Protein AF-A0A9E5TEH7-F1 (afdb_monomer)

Sequence (81 aa):
VSVSLPTNPPHANTGKLFIDFILSREGQEIIAKLKRNPSRTDVDQPVPRAAKIKLVEIDHDVVAKNYGRYAKEFREIFGVR

Radius of gyration: 17.53 Å; Cα contacts (8 Å, |Δi|>4): 48; chains: 1; bounding box: 34×40×39 Å

Foldseek 3Di:
DDDDDDPDDPCVVVSVVVVCCCLDPNVQQVCQVVQHARPDPPHDRVDVVVVVDDDDDDPPVVCVVCVVVVVVVVCVVVVPD

Secondary structure (DSSP, 8-state):
------SS-TTHHHHHHHHHHHHSHHHHHHHHHTTPPPSSTTS--SSTTGGGS------HHHHHHHHHHHHHHHHHHHT--

Mean predicted aligned error: 4.18 Å

Structure (mmCIF, N/CA/C/O backbone):
data_AF-A0A9E5TEH7-F1
#
_entry.id   AF-A0A9E5TEH7-F1
#
loop_
_atom_site.group_PDB
_atom_site.id
_atom_site.type_symbol
_atom_site.label_atom_id
_atom_site.label_alt_id
_atom_site.label_comp_id
_atom_site.label_asym_id
_atom_site.label_entity_id
_atom_site.label_seq_id
_atom_site.pdbx_PDB_ins_code
_atom_site.Cartn_x
_atom_site.Cartn_y
_atom_site.Cartn_z
_atom_site.occupancy
_atom_site.B_iso_or_equiv
_atom_site.auth_seq_id
_atom_site.auth_comp_id
_atom_site.auth_asym_id
_atom_site.auth_atom_id
_atom_site.pdbx_PDB_model_num
ATOM 1 N N . VAL A 1 1 ? 1.225 -0.700 -0.893 1.00 82.62 1 VAL A N 1
ATOM 2 C CA . VAL A 1 1 ? 1.334 0.512 -0.040 1.00 82.62 1 VAL A CA 1
ATOM 3 C C . VAL A 1 1 ? 0.077 1.339 -0.257 1.00 82.62 1 VAL A C 1
ATOM 5 O O . VAL A 1 1 ? -0.381 1.383 -1.387 1.00 82.62 1 VAL A O 1
ATOM 8 N N . SER A 1 2 ? -0.506 1.921 0.793 1.00 88.62 2 SER A N 1
ATOM 9 C CA . SER A 1 2 ? -1.628 2.864 0.672 1.00 88.62 2 SER A CA 1
ATOM 10 C C . SER A 1 2 ? -1.167 4.242 1.134 1.00 88.62 2 SER A C 1
ATOM 12 O O . SER A 1 2 ? -0.364 4.337 2.064 1.00 88.62 2 SER A O 1
ATOM 14 N N . VAL A 1 3 ? -1.642 5.288 0.467 1.00 93.88 3 VAL A N 1
ATOM 15 C CA . VAL A 1 3 ? -1.367 6.684 0.801 1.00 93.88 3 VAL A CA 1
ATOM 16 C C . VAL A 1 3 ? -2.607 7.516 0.503 1.00 93.88 3 VAL A C 1
ATOM 18 O O . VAL A 1 3 ? -3.337 7.235 -0.444 1.00 93.88 3 VAL A O 1
ATOM 21 N N . SER A 1 4 ? -2.842 8.547 1.306 1.00 95.12 4 SER A N 1
ATOM 22 C CA . SER A 1 4 ? -3.946 9.484 1.125 1.00 95.12 4 SER A CA 1
ATOM 23 C C . SER A 1 4 ? -3.483 10.906 1.408 1.00 95.12 4 SER A C 1
ATOM 25 O O . SER A 1 4 ? -2.697 11.126 2.331 1.00 95.12 4 SER A O 1
ATOM 27 N N . LEU A 1 5 ? -4.023 11.870 0.667 1.00 97.19 5 LEU A N 1
ATOM 28 C CA . LEU A 1 5 ? -3.880 13.292 0.959 1.00 97.19 5 LEU A CA 1
ATOM 29 C C . LEU A 1 5 ? -5.161 13.788 1.651 1.00 97.19 5 LEU A C 1
ATOM 31 O O . LEU A 1 5 ? -6.247 13.506 1.141 1.00 97.19 5 LEU A O 1
ATOM 35 N N . PRO A 1 6 ? -5.076 14.520 2.778 1.00 96.81 6 PRO A N 1
ATOM 36 C CA . PRO A 1 6 ? -6.246 15.150 3.384 1.00 96.81 6 PRO A CA 1
ATOM 37 C C . PRO A 1 6 ? -6.951 16.103 2.413 1.00 96.81 6 PRO A C 1
ATOM 39 O O . PRO A 1 6 ? -6.316 16.660 1.521 1.00 96.81 6 PRO A O 1
ATOM 42 N N . THR A 1 7 ? -8.246 16.349 2.625 1.00 97.00 7 THR A N 1
ATOM 43 C CA . THR A 1 7 ? -9.055 17.227 1.760 1.00 97.00 7 THR A CA 1
ATOM 44 C C . THR A 1 7 ? -8.562 18.677 1.743 1.00 97.00 7 THR A C 1
ATOM 46 O O . THR A 1 7 ? -8.642 19.328 0.708 1.00 97.00 7 THR A O 1
ATOM 49 N N . ASN A 1 8 ? -8.027 19.178 2.863 1.00 96.88 8 ASN A N 1
ATOM 50 C CA . ASN A 1 8 ? -7.486 20.536 2.971 1.00 96.88 8 ASN A CA 1
ATOM 51 C C . ASN A 1 8 ? -6.065 20.524 3.566 1.00 96.88 8 ASN A C 1
ATOM 53 O O . ASN A 1 8 ? -5.886 20.812 4.752 1.00 96.88 8 ASN A O 1
ATOM 57 N N . PRO A 1 9 ? -5.048 20.112 2.790 1.00 96.88 9 PRO A N 1
ATOM 58 C CA . PRO A 1 9 ? -3.681 20.043 3.275 1.00 96.88 9 PRO A CA 1
ATOM 59 C C . PRO A 1 9 ? -3.038 21.442 3.247 1.00 96.88 9 PRO A C 1
ATOM 61 O O . PRO A 1 9 ? -3.217 22.172 2.270 1.00 96.88 9 PRO A O 1
ATOM 64 N N . PRO A 1 10 ? -2.204 21.805 4.238 1.00 97.38 10 PRO A N 1
ATOM 65 C CA . PRO A 1 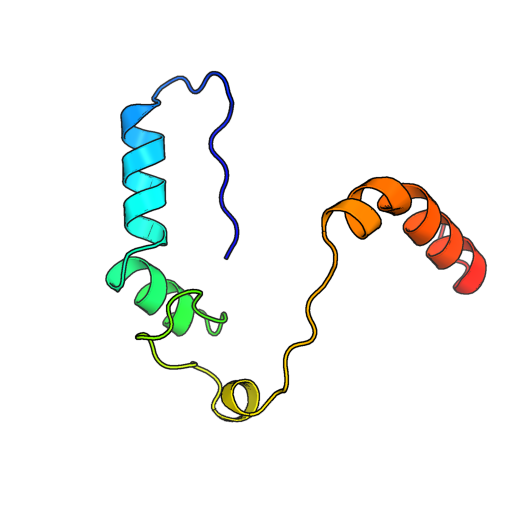10 ? -1.518 23.102 4.248 1.00 97.38 10 PRO A CA 1
ATOM 66 C C .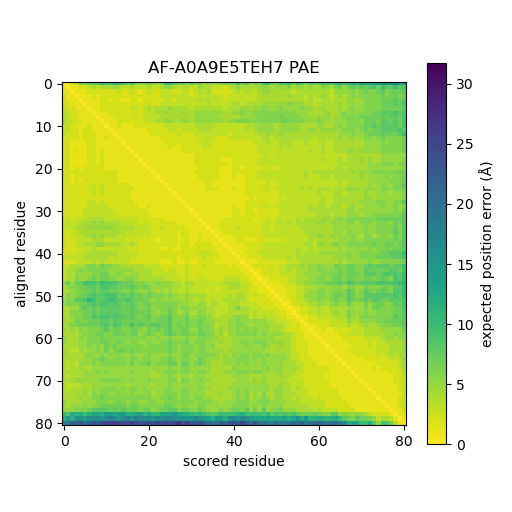 PRO A 1 10 ? -0.568 23.282 3.049 1.00 97.38 10 PRO A C 1
ATOM 68 O O . PRO A 1 10 ? -0.291 24.405 2.635 1.00 97.38 10 PRO A O 1
ATOM 71 N N . HIS A 1 11 ? -0.093 22.174 2.460 1.00 97.56 11 HIS A N 1
ATOM 72 C CA . HIS A 1 11 ? 0.825 22.154 1.318 1.00 97.56 11 HIS A CA 1
ATOM 73 C C . HIS A 1 11 ? 0.410 21.096 0.278 1.00 97.56 11 HIS A C 1
ATOM 75 O O . HIS A 1 11 ? 1.045 20.049 0.143 1.00 97.56 11 HIS A O 1
ATOM 81 N N . ALA A 1 12 ? -0.670 21.357 -0.469 1.00 97.44 12 ALA A N 1
ATOM 82 C CA . ALA A 1 12 ? -1.240 20.397 -1.424 1.00 97.44 12 ALA A CA 1
ATOM 83 C C . ALA A 1 12 ? -0.241 19.895 -2.481 1.00 97.44 12 ALA A C 1
ATOM 85 O O . ALA A 1 12 ? -0.172 18.695 -2.738 1.00 97.44 12 ALA A O 1
ATOM 86 N N . ASN A 1 13 ? 0.549 20.795 -3.074 1.00 98.06 13 ASN A N 1
ATOM 87 C CA . ASN A 1 13 ? 1.493 20.431 -4.135 1.00 98.06 13 ASN A CA 1
ATOM 88 C C . ASN A 1 13 ? 2.625 19.541 -3.607 1.00 98.06 13 ASN A C 1
ATOM 90 O O . ASN A 1 13 ? 2.923 18.517 -4.213 1.00 98.06 13 ASN A O 1
ATOM 94 N N . THR A 1 14 ? 3.195 19.864 -2.443 1.00 98.19 14 THR A N 1
ATOM 95 C CA . THR A 1 14 ? 4.229 19.035 -1.805 1.00 98.19 14 THR A CA 1
ATOM 96 C C . THR A 1 14 ? 3.691 17.657 -1.431 1.00 98.19 14 THR A C 1
ATOM 98 O O . THR A 1 14 ? 4.365 16.655 -1.651 1.00 98.19 14 THR A O 1
ATOM 101 N N . GLY A 1 15 ? 2.457 17.585 -0.921 1.00 98.12 15 GLY A N 1
ATOM 102 C CA . GLY A 1 15 ? 1.802 16.310 -0.625 1.00 98.12 15 GLY A CA 1
ATOM 103 C C . GLY A 1 15 ? 1.623 15.433 -1.868 1.00 98.12 15 GLY A C 1
ATOM 104 O O . GLY A 1 15 ? 1.905 14.239 -1.815 1.00 98.12 15 GLY A O 1
ATOM 105 N N . LYS A 1 16 ? 1.221 16.024 -3.000 1.00 98.06 16 LYS A N 1
ATOM 106 C CA . LYS A 1 16 ? 1.116 15.315 -4.287 1.00 98.06 16 LYS A CA 1
ATOM 107 C C . LYS A 1 16 ? 2.476 14.828 -4.788 1.00 98.06 16 LYS A C 1
ATOM 109 O O . LYS A 1 16 ? 2.599 13.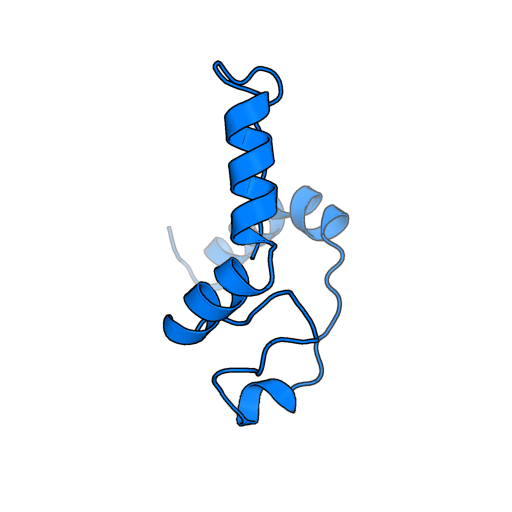655 -5.103 1.00 98.06 16 LYS A O 1
ATOM 114 N N . LEU A 1 17 ? 3.504 15.680 -4.757 1.00 98.44 17 LEU A N 1
ATOM 115 C CA . LEU A 1 17 ? 4.866 15.286 -5.139 1.00 98.44 17 LEU A CA 1
ATOM 116 C C . LEU A 1 17 ? 5.400 14.140 -4.274 1.00 98.44 17 LEU A C 1
ATOM 118 O O . LEU A 1 17 ? 6.057 13.235 -4.781 1.00 98.44 17 LEU A O 1
ATOM 122 N N . PHE A 1 18 ? 5.103 14.149 -2.974 1.00 97.75 18 PHE A N 1
ATOM 123 C CA . PHE A 1 18 ? 5.476 13.045 -2.096 1.00 97.75 18 PHE A CA 1
ATOM 124 C C . PHE A 1 18 ? 4.740 11.749 -2.462 1.00 97.75 18 PHE A C 1
ATOM 126 O O . PHE A 1 18 ? 5.362 10.690 -2.487 1.00 97.75 18 PHE A O 1
ATOM 133 N N . ILE A 1 19 ? 3.443 11.825 -2.786 1.00 97.94 19 ILE A N 1
ATOM 134 C CA . ILE A 1 19 ? 2.668 10.678 -3.284 1.00 97.94 19 ILE A CA 1
ATOM 135 C C . ILE A 1 19 ? 3.287 10.129 -4.576 1.00 97.94 19 ILE A C 1
ATOM 137 O O . ILE A 1 19 ? 3.529 8.925 -4.665 1.00 97.94 19 ILE A O 1
ATOM 141 N N . ASP A 1 20 ? 3.606 10.999 -5.533 1.00 97.88 20 ASP A N 1
ATOM 142 C CA . ASP A 1 20 ? 4.250 10.609 -6.789 1.00 97.88 20 ASP A CA 1
ATOM 143 C C . ASP A 1 20 ? 5.600 9.932 -6.527 1.00 97.88 20 ASP A C 1
ATOM 145 O O . ASP A 1 20 ? 5.885 8.875 -7.090 1.00 97.88 20 ASP A O 1
ATOM 149 N N . PHE A 1 21 ? 6.406 10.483 -5.614 1.00 97.81 21 PHE A N 1
ATOM 150 C CA . PHE A 1 21 ? 7.691 9.905 -5.234 1.00 97.81 21 PHE A CA 1
ATOM 151 C C . PHE A 1 21 ? 7.537 8.513 -4.621 1.00 97.81 21 PHE A C 1
ATOM 153 O O . PHE A 1 21 ? 8.182 7.573 -5.089 1.00 97.81 21 PHE A O 1
ATOM 160 N N . ILE A 1 22 ? 6.677 8.329 -3.614 1.00 97.00 22 ILE A N 1
ATOM 161 C CA . ILE A 1 22 ? 6.553 7.012 -2.977 1.00 97.00 22 ILE A CA 1
ATOM 162 C C . ILE A 1 22 ? 5.978 5.967 -3.937 1.00 97.00 22 ILE A C 1
ATOM 164 O O . ILE A 1 22 ? 6.304 4.792 -3.794 1.00 97.00 22 ILE A O 1
ATOM 168 N N . LEU A 1 23 ? 5.146 6.365 -4.908 1.00 96.69 23 LEU A N 1
ATOM 169 C CA . LEU A 1 23 ? 4.576 5.479 -5.931 1.00 96.69 23 LEU A CA 1
ATOM 170 C C . LEU A 1 23 ? 5.486 5.300 -7.155 1.00 96.69 23 LEU A C 1
ATOM 172 O O . LEU A 1 23 ? 5.237 4.409 -7.972 1.00 96.69 23 LEU A O 1
ATOM 176 N N . SER A 1 24 ? 6.540 6.107 -7.284 1.00 97.69 24 SER A N 1
ATOM 177 C CA . SER A 1 24 ? 7.545 5.979 -8.339 1.00 97.69 24 SER A CA 1
ATOM 178 C C . SER A 1 24 ? 8.309 4.657 -8.235 1.00 97.69 24 SER A C 1
ATOM 180 O O . SER A 1 24 ? 8.272 3.963 -7.216 1.00 97.69 24 SER A O 1
ATOM 182 N N . ARG A 1 25 ? 9.046 4.307 -9.294 1.00 97.88 25 ARG A N 1
ATOM 183 C CA . ARG A 1 25 ? 9.940 3.145 -9.267 1.00 97.88 25 ARG A CA 1
ATOM 184 C C . ARG A 1 25 ? 10.954 3.247 -8.124 1.00 97.88 25 ARG A C 1
ATOM 186 O O . ARG A 1 25 ? 11.073 2.309 -7.345 1.00 97.88 25 ARG A O 1
ATOM 193 N N . GLU A 1 26 ? 11.618 4.393 -7.993 1.00 97.81 26 GLU A N 1
ATOM 194 C CA . GLU A 1 26 ? 12.617 4.649 -6.950 1.00 97.81 26 GLU A CA 1
ATOM 195 C C . GLU A 1 26 ? 12.026 4.477 -5.542 1.00 97.81 26 GLU A C 1
ATOM 197 O O . GLU A 1 26 ? 12.561 3.734 -4.716 1.00 97.81 26 GLU A O 1
ATOM 202 N N . GLY A 1 27 ? 10.868 5.092 -5.283 1.00 97.25 27 GLY A N 1
ATOM 203 C CA . GLY A 1 27 ? 10.167 4.948 -4.007 1.00 97.25 27 GLY A CA 1
ATOM 204 C C . GLY A 1 27 ? 9.806 3.492 -3.704 1.00 97.25 27 GLY A C 1
ATOM 205 O O . GLY A 1 27 ? 9.997 3.012 -2.585 1.00 97.25 27 GLY A O 1
ATOM 206 N N . GLN A 1 28 ? 9.347 2.744 -4.708 1.00 97.56 28 GLN A N 1
ATOM 207 C CA . GLN A 1 28 ? 9.010 1.330 -4.549 1.00 97.56 28 GLN A CA 1
ATOM 208 C C . GLN 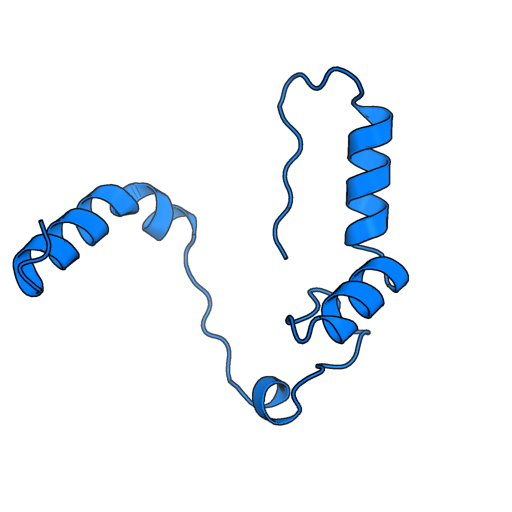A 1 28 ? 10.243 0.424 -4.370 1.00 97.56 28 GLN A C 1
ATOM 210 O O . GLN A 1 28 ? 10.156 -0.560 -3.634 1.00 97.56 28 GLN A O 1
ATOM 215 N N . GLU A 1 29 ? 11.402 0.762 -4.940 1.00 97.50 29 GLU A N 1
ATOM 216 C CA . GLU A 1 29 ? 12.673 0.074 -4.664 1.00 97.50 29 GLU A CA 1
ATOM 217 C C . GLU A 1 29 ? 13.123 0.279 -3.206 1.00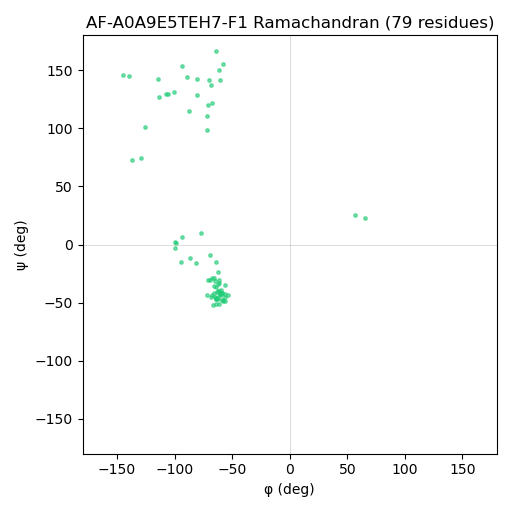 97.50 29 GLU A C 1
ATOM 219 O O . GLU A 1 29 ? 13.627 -0.654 -2.572 1.00 97.50 29 GLU A O 1
ATOM 224 N N . ILE A 1 30 ? 12.884 1.461 -2.622 1.00 96.88 30 ILE A N 1
ATOM 225 C CA . ILE A 1 30 ? 13.105 1.703 -1.185 1.00 96.88 30 ILE A CA 1
ATOM 226 C C . ILE A 1 30 ? 12.168 0.822 -0.343 1.00 96.88 30 ILE A C 1
ATOM 228 O O . ILE A 1 30 ? 12.621 0.155 0.589 1.00 96.88 30 ILE A O 1
ATOM 232 N N . ILE A 1 31 ? 10.881 0.746 -0.696 1.00 95.88 31 ILE A N 1
ATOM 233 C CA . ILE A 1 31 ? 9.909 -0.141 -0.030 1.00 95.88 31 ILE A CA 1
ATOM 234 C C . ILE A 1 31 ? 10.347 -1.615 -0.111 1.00 95.88 31 ILE A C 1
ATOM 236 O O . ILE A 1 31 ? 10.284 -2.328 0.896 1.00 95.88 31 ILE A O 1
ATOM 240 N N . ALA A 1 32 ? 10.852 -2.066 -1.264 1.00 95.12 32 ALA A N 1
ATOM 241 C CA . ALA A 1 32 ? 11.361 -3.427 -1.443 1.00 95.12 32 ALA A CA 1
ATOM 242 C C . ALA A 1 32 ? 12.540 -3.735 -0.500 1.00 95.12 32 ALA A C 1
ATOM 244 O O . ALA A 1 32 ? 12.590 -4.808 0.113 1.00 95.12 32 ALA A O 1
ATOM 245 N N . LYS A 1 33 ? 13.467 -2.780 -0.323 1.00 95.44 33 LYS A N 1
ATOM 246 C CA . LYS A 1 33 ? 14.609 -2.905 0.605 1.00 95.44 33 LYS A CA 1
ATOM 247 C C . LYS A 1 33 ? 14.160 -3.085 2.058 1.00 95.44 33 LYS A C 1
ATOM 249 O O . LYS A 1 33 ? 14.800 -3.828 2.797 1.00 95.44 33 LYS A O 1
ATOM 254 N N . LEU A 1 34 ? 13.014 -2.515 2.435 1.00 93.62 34 LEU A N 1
ATOM 255 C CA . LEU A 1 34 ? 12.372 -2.717 3.742 1.00 93.62 34 LEU A CA 1
ATOM 256 C C . LEU A 1 34 ? 11.642 -4.069 3.871 1.00 93.62 34 LEU A C 1
ATOM 258 O O . LEU A 1 34 ? 10.894 -4.275 4.827 1.00 93.62 34 LEU A O 1
ATOM 262 N N . LYS A 1 35 ? 11.818 -4.988 2.909 1.00 92.38 35 LYS A N 1
ATOM 263 C CA . LYS A 1 35 ? 11.14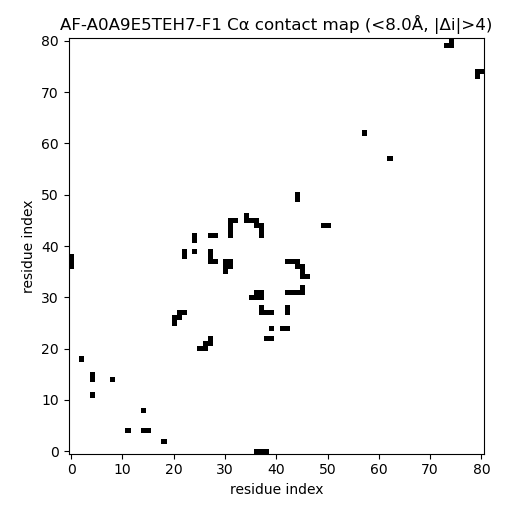3 -6.297 2.840 1.00 92.38 35 LYS A CA 1
ATOM 264 C C . LYS A 1 35 ? 9.611 -6.197 2.837 1.00 92.38 35 LYS A C 1
ATOM 266 O O . LYS A 1 35 ? 8.920 -7.139 3.220 1.00 92.38 35 LYS A O 1
ATOM 271 N N . ARG A 1 36 ? 9.073 -5.061 2.383 1.00 92.50 36 ARG A N 1
ATOM 272 C CA . ARG A 1 36 ? 7.644 -4.856 2.121 1.00 92.50 36 ARG A CA 1
ATOM 273 C C . ARG A 1 36 ? 7.341 -5.150 0.656 1.00 92.50 36 ARG A C 1
ATOM 275 O O . ARG A 1 36 ? 8.208 -4.984 -0.192 1.00 92.50 36 ARG A O 1
ATOM 282 N N . ASN A 1 37 ? 6.101 -5.538 0.366 1.00 92.31 37 ASN A N 1
ATOM 283 C CA . ASN A 1 37 ? 5.656 -5.786 -1.005 1.00 92.31 37 ASN A CA 1
ATOM 284 C C . ASN A 1 37 ? 5.542 -4.456 -1.773 1.00 92.31 37 ASN A C 1
ATOM 286 O O . ASN A 1 37 ? 4.747 -3.596 -1.364 1.00 92.31 37 ASN A O 1
ATOM 290 N N . PRO A 1 38 ? 6.290 -4.283 -2.877 1.00 94.69 38 PRO A N 1
ATOM 291 C CA . PRO A 1 38 ? 6.090 -3.175 -3.799 1.00 94.69 38 PRO A CA 1
ATOM 292 C C . PRO A 1 38 ? 4.694 -3.228 -4.423 1.00 94.69 38 PRO A C 1
ATOM 294 O O . PRO A 1 38 ? 4.112 -4.298 -4.592 1.00 94.69 38 PRO A O 1
ATOM 297 N N . SER A 1 39 ? 4.162 -2.059 -4.764 1.00 93.62 39 SER A N 1
ATOM 298 C CA . SER A 1 39 ? 2.853 -1.894 -5.413 1.00 93.62 39 SER A CA 1
ATOM 299 C C . SER A 1 39 ? 2.975 -1.816 -6.938 1.00 93.62 39 SER A C 1
ATOM 301 O O . SER A 1 39 ? 1.976 -1.950 -7.634 1.00 93.62 39 SER A O 1
ATOM 303 N N . ARG A 1 40 ? 4.188 -1.592 -7.459 1.00 94.19 40 ARG A N 1
ATOM 304 C CA . ARG A 1 40 ? 4.474 -1.615 -8.894 1.00 94.19 40 ARG A CA 1
ATOM 305 C C . ARG A 1 40 ? 4.850 -3.021 -9.346 1.00 94.19 40 ARG A C 1
ATOM 307 O O . ARG A 1 40 ? 5.536 -3.742 -8.629 1.00 94.19 40 ARG A O 1
ATOM 314 N N . THR A 1 41 ? 4.442 -3.373 -10.558 1.00 91.62 41 THR A N 1
ATOM 315 C CA . THR A 1 41 ? 4.724 -4.675 -11.177 1.00 91.62 41 THR A CA 1
ATOM 316 C C . THR A 1 41 ? 6.117 -4.768 -11.800 1.00 91.62 41 THR A C 1
ATOM 318 O O . THR A 1 41 ? 6.576 -5.871 -12.072 1.00 91.62 41 THR A O 1
ATOM 321 N N . ASP A 1 42 ? 6.796 -3.638 -12.018 1.00 94.62 42 ASP A N 1
ATOM 322 C CA . ASP A 1 42 ? 8.150 -3.559 -12.586 1.00 94.62 42 ASP A CA 1
ATOM 323 C C . ASP A 1 42 ? 9.263 -3.515 -11.520 1.00 94.62 42 ASP A C 1
ATOM 325 O O . ASP A 1 42 ? 10.431 -3.318 -11.863 1.00 94.62 42 ASP A O 1
ATOM 329 N N . VAL A 1 43 ? 8.916 -3.683 -10.238 1.00 95.62 43 VAL A N 1
ATOM 330 C CA . VAL A 1 43 ? 9.857 -3.785 -9.113 1.00 95.62 43 VAL A CA 1
ATOM 331 C C . VAL A 1 43 ? 9.781 -5.191 -8.530 1.00 95.62 43 VAL A C 1
ATOM 333 O O . VAL A 1 43 ? 8.703 -5.668 -8.170 1.00 95.62 43 VAL A O 1
ATOM 336 N N . ASP A 1 44 ? 10.935 -5.842 -8.412 1.00 93.25 44 ASP A N 1
ATOM 337 C CA . ASP A 1 44 ? 11.015 -7.230 -7.969 1.00 9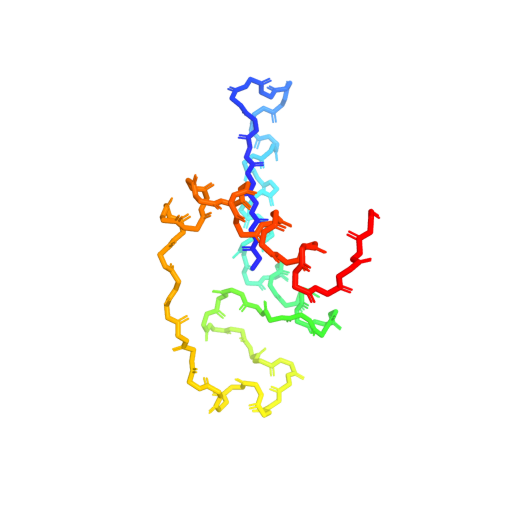3.25 44 ASP A CA 1
ATOM 338 C C . ASP A 1 44 ? 10.454 -7.431 -6.557 1.00 93.25 44 ASP A C 1
ATOM 340 O O . ASP A 1 44 ? 10.669 -6.637 -5.636 1.00 93.25 44 ASP A O 1
ATOM 344 N N . GLN A 1 45 ? 9.766 -8.558 -6.364 1.00 92.44 45 GLN A N 1
ATOM 345 C CA . GLN A 1 45 ? 9.308 -8.965 -5.041 1.00 92.44 45 GLN A CA 1
ATOM 346 C C . GLN A 1 45 ? 10.518 -9.328 -4.165 1.00 92.44 45 GLN A C 1
ATOM 348 O O . GLN A 1 45 ? 11.239 -10.277 -4.482 1.00 92.44 45 GLN A O 1
ATOM 353 N N . PRO A 1 46 ? 10.720 -8.667 -3.008 1.00 93.06 46 PRO A N 1
ATOM 354 C CA . PRO A 1 46 ? 11.892 -8.909 -2.162 1.00 93.06 46 PRO A CA 1
ATOM 355 C C . PRO A 1 46 ? 11.874 -10.283 -1.477 1.00 93.06 46 PRO A C 1
ATOM 357 O O . PRO A 1 46 ? 12.858 -10.677 -0.843 1.00 93.06 46 PRO A O 1
ATOM 360 N N . VAL A 1 47 ? 10.746 -10.995 -1.567 1.00 91.19 47 VAL A N 1
ATOM 361 C CA . VAL A 1 47 ? 10.523 -12.332 -1.019 1.00 91.19 47 VAL A CA 1
ATOM 362 C C . VAL A 1 47 ? 10.041 -13.246 -2.156 1.00 91.19 47 VAL A C 1
ATOM 364 O O . VAL A 1 47 ? 8.854 -13.229 -2.483 1.00 91.19 47 VAL A O 1
ATOM 367 N N . PRO A 1 48 ? 10.908 -14.098 -2.740 1.00 88.69 48 PRO A N 1
ATOM 368 C CA . PRO A 1 48 ? 10.572 -14.894 -3.928 1.00 88.69 48 PRO A CA 1
ATOM 369 C C . PRO A 1 48 ? 9.339 -15.792 -3.776 1.00 88.69 48 PRO A C 1
ATOM 371 O O . PRO A 1 48 ? 8.571 -15.971 -4.716 1.00 88.69 48 PRO A O 1
ATOM 374 N N . ARG A 1 49 ? 9.102 -16.341 -2.576 1.00 90.75 49 ARG A N 1
ATOM 375 C CA . ARG A 1 49 ? 7.900 -17.151 -2.314 1.00 90.75 49 ARG A CA 1
ATOM 376 C C . ARG A 1 49 ? 6.606 -16.334 -2.357 1.00 90.75 49 ARG A C 1
ATOM 378 O O . ARG A 1 49 ? 5.569 -16.894 -2.686 1.00 90.75 49 ARG A O 1
ATOM 385 N N . ALA A 1 50 ? 6.659 -15.038 -2.040 1.00 88.56 50 ALA A N 1
ATOM 386 C CA . ALA A 1 50 ? 5.486 -14.168 -2.048 1.00 88.56 50 ALA A CA 1
ATOM 387 C C . ALA A 1 50 ? 4.982 -13.915 -3.477 1.00 88.56 50 ALA A C 1
ATOM 389 O O . ALA A 1 50 ? 3.777 -13.841 -3.684 1.00 88.56 50 ALA A O 1
ATOM 390 N N . ALA A 1 51 ? 5.882 -13.912 -4.468 1.00 87.25 51 ALA A N 1
ATOM 391 C CA . ALA A 1 51 ? 5.533 -13.799 -5.886 1.00 87.25 51 ALA A CA 1
ATOM 392 C C . ALA A 1 51 ? 4.709 -14.988 -6.422 1.00 87.25 51 ALA A C 1
ATOM 394 O O . ALA A 1 51 ? 4.135 -14.900 -7.502 1.00 87.25 51 ALA A O 1
ATOM 395 N N . LYS A 1 52 ? 4.653 -16.107 -5.686 1.00 90.06 52 LYS A N 1
ATOM 396 C CA . LYS A 1 52 ? 3.914 -17.322 -6.069 1.00 90.06 52 LYS A CA 1
ATOM 397 C C . LYS A 1 52 ? 2.553 -17.448 -5.379 1.00 90.06 52 LYS A C 1
ATOM 399 O O . LYS A 1 52 ? 1.841 -18.421 -5.613 1.00 90.06 52 LYS A O 1
ATOM 404 N N . ILE A 1 53 ? 2.205 -16.517 -4.491 1.00 90.81 53 ILE A N 1
ATOM 405 C CA . ILE A 1 53 ? 0.943 -16.559 -3.748 1.00 90.81 53 ILE A CA 1
ATOM 406 C C . ILE A 1 53 ? -0.172 -16.028 -4.649 1.00 90.81 53 ILE A C 1
ATOM 408 O O . ILE A 1 53 ? -0.074 -14.925 -5.183 1.00 90.81 53 ILE A O 1
ATOM 412 N N . LYS A 1 54 ? -1.262 -16.790 -4.778 1.00 90.62 54 LYS A N 1
ATOM 413 C CA . LYS A 1 54 ? -2.489 -16.297 -5.406 1.00 90.62 54 LYS A CA 1
ATOM 414 C C . LYS A 1 54 ? -3.153 -15.298 -4.462 1.00 90.62 54 LYS A C 1
ATOM 416 O O . LYS A 1 54 ? -3.652 -15.683 -3.407 1.00 90.62 54 LYS A O 1
ATOM 421 N N . LEU A 1 55 ? -3.138 -14.023 -4.839 1.00 87.56 55 LEU A N 1
ATOM 422 C CA . LEU A 1 55 ? -3.858 -12.989 -4.107 1.00 87.56 55 LEU A CA 1
ATOM 423 C C . LEU A 1 55 ? -5.365 -13.173 -4.309 1.00 87.56 55 LEU A C 1
ATOM 425 O O . LEU A 1 55 ? -5.820 -13.538 -5.393 1.00 87.56 55 LEU A O 1
ATOM 429 N N . VAL A 1 56 ? -6.120 -12.936 -3.242 1.00 91.94 56 VAL A N 1
ATOM 430 C CA . VAL A 1 56 ? -7.582 -12.888 -3.271 1.00 91.94 56 VAL A CA 1
ATOM 431 C C . VAL A 1 56 ? -7.975 -11.427 -3.161 1.00 91.94 56 VAL A C 1
ATOM 433 O O . VAL A 1 56 ? -7.469 -10.716 -2.290 1.00 91.94 56 VAL A O 1
ATOM 436 N N . GLU A 1 57 ? -8.843 -10.979 -4.060 1.00 91.12 57 GLU A N 1
ATOM 437 C CA . GLU A 1 57 ? -9.385 -9.628 -3.999 1.00 91.12 57 GLU A CA 1
ATOM 438 C C . GLU A 1 57 ? -10.309 -9.490 -2.792 1.00 91.12 57 GLU A C 1
ATOM 440 O O . GLU A 1 57 ? -11.106 -10.376 -2.482 1.00 91.12 57 GLU A O 1
ATOM 445 N N . ILE A 1 58 ? -10.174 -8.365 -2.099 1.00 91.81 58 ILE A N 1
ATOM 446 C CA . ILE A 1 58 ? -11.024 -8.007 -0.973 1.00 91.81 58 ILE A CA 1
ATOM 447 C C . ILE A 1 58 ? -11.941 -6.884 -1.440 1.00 91.81 58 ILE A C 1
ATOM 449 O O . ILE A 1 58 ? -11.469 -5.870 -1.952 1.00 91.81 58 ILE A O 1
ATOM 453 N N . ASP A 1 59 ? -13.244 -7.041 -1.217 1.00 94.38 59 ASP A N 1
ATOM 454 C CA . ASP A 1 59 ? -14.190 -5.937 -1.355 1.00 94.38 59 ASP A CA 1
ATOM 455 C C . ASP A 1 59 ? -13.985 -4.955 -0.192 1.00 94.38 59 ASP A C 1
ATOM 457 O O . ASP A 1 59 ? -14.434 -5.166 0.942 1.00 94.38 59 ASP A O 1
ATOM 461 N N . HIS A 1 60 ? -13.240 -3.889 -0.474 1.00 90.88 60 HIS A N 1
ATOM 462 C CA . HIS A 1 60 ? -12.878 -2.886 0.519 1.00 90.88 60 HIS A CA 1
ATOM 463 C C . HIS A 1 60 ? -14.091 -2.121 1.062 1.00 90.88 60 HIS A C 1
ATOM 465 O O . HIS A 1 60 ? -14.083 -1.772 2.243 1.00 90.88 60 HIS A O 1
ATOM 471 N N . ASP A 1 61 ? -15.144 -1.916 0.265 1.00 94.62 61 ASP A N 1
ATOM 472 C CA . ASP A 1 61 ? -16.351 -1.208 0.700 1.00 94.62 61 ASP A CA 1
ATOM 473 C C . ASP A 1 61 ? -17.162 -2.057 1.676 1.00 94.62 61 ASP A C 1
ATOM 475 O O . ASP A 1 61 ? -17.619 -1.564 2.714 1.00 94.62 61 ASP A O 1
ATOM 479 N N . VAL A 1 62 ? -17.315 -3.350 1.380 1.00 95.19 62 VAL A N 1
ATOM 480 C CA . VAL A 1 62 ? -17.976 -4.302 2.280 1.00 95.19 62 VAL A CA 1
ATOM 481 C C . VAL A 1 62 ? -17.204 -4.417 3.588 1.00 95.19 62 VAL A C 1
ATOM 483 O O . VAL A 1 62 ? -17.815 -4.359 4.660 1.00 95.19 62 VAL A O 1
ATOM 486 N N . VAL A 1 63 ? -15.875 -4.543 3.524 1.00 94.25 63 VAL A N 1
ATOM 487 C CA . VAL A 1 63 ? -15.034 -4.633 4.725 1.00 94.25 63 VAL A CA 1
ATOM 488 C C . VAL A 1 63 ? -15.107 -3.353 5.551 1.00 94.25 63 VAL A C 1
ATOM 490 O O . VAL A 1 63 ? -15.330 -3.437 6.758 1.00 94.25 63 VAL A O 1
ATOM 493 N N . ALA A 1 64 ? -14.992 -2.180 4.926 1.00 94.50 64 ALA A N 1
ATOM 494 C CA . ALA A 1 64 ? -15.053 -0.901 5.626 1.00 94.50 64 ALA A CA 1
ATOM 495 C C . ALA A 1 64 ? -16.412 -0.688 6.312 1.00 94.50 64 ALA A C 1
ATOM 497 O O . ALA A 1 64 ? -16.453 -0.379 7.504 1.00 94.50 64 ALA A O 1
ATOM 498 N N . LYS A 1 65 ? -17.527 -0.934 5.605 1.00 97.38 65 LYS A N 1
ATOM 499 C CA . LYS A 1 65 ? -18.890 -0.799 6.157 1.00 97.38 65 LYS A CA 1
ATOM 500 C C . LYS A 1 65 ? -19.153 -1.741 7.334 1.00 97.38 65 LYS A C 1
ATOM 502 O O . LYS A 1 65 ? -19.889 -1.386 8.249 1.00 97.38 65 LYS A O 1
ATOM 507 N N . ASN A 1 66 ? -18.556 -2.933 7.320 1.00 97.56 66 ASN A N 1
ATOM 508 C CA . ASN A 1 66 ? -18.774 -3.962 8.339 1.00 97.56 66 ASN A CA 1
ATOM 509 C C . ASN A 1 66 ? -17.669 -4.028 9.403 1.00 97.56 66 ASN A C 1
ATOM 511 O O . ASN A 1 66 ? -17.751 -4.874 10.294 1.00 97.56 66 ASN A O 1
ATOM 515 N N . TYR A 1 67 ? -16.658 -3.153 9.358 1.00 95.88 67 TYR A N 1
ATOM 516 C CA . TYR A 1 67 ? -15.481 -3.249 10.228 1.00 95.88 67 TYR A CA 1
ATOM 517 C C . TYR A 1 67 ? -15.849 -3.328 11.717 1.00 95.88 67 TYR A C 1
ATOM 519 O O . TYR A 1 67 ? -15.332 -4.172 12.447 1.00 95.88 67 TYR A O 1
ATOM 527 N N . GLY A 1 68 ? -16.806 -2.504 12.161 1.00 96.75 68 GLY A N 1
ATOM 528 C CA . GLY A 1 68 ? -17.290 -2.517 13.544 1.00 96.75 68 GLY A CA 1
ATOM 529 C C . GLY A 1 68 ? -17.924 -3.851 13.957 1.00 96.75 68 GLY A C 1
ATOM 530 O O . GLY A 1 68 ? -17.667 -4.326 15.065 1.00 96.75 68 GLY A O 1
ATOM 531 N N . ARG A 1 69 ? -18.694 -4.484 13.057 1.00 97.50 69 ARG A N 1
ATOM 532 C CA . ARG A 1 69 ? -19.284 -5.815 13.276 1.00 97.50 69 ARG A CA 1
ATOM 533 C C . ARG A 1 69 ? -18.191 -6.870 13.418 1.00 97.50 69 ARG A C 1
ATOM 535 O O . ARG A 1 69 ? -18.172 -7.570 14.424 1.00 97.50 69 ARG A O 1
ATOM 542 N N . TYR A 1 70 ? -17.248 -6.928 12.477 1.00 96.25 70 TYR A N 1
ATOM 543 C CA . TYR A 1 70 ? -16.151 -7.901 12.517 1.00 96.25 70 TYR A CA 1
ATOM 544 C C . TYR A 1 70 ? -15.271 -7.745 13.759 1.00 96.25 70 TYR A C 1
ATOM 546 O O . TYR A 1 70 ? -14.912 -8.732 14.395 1.00 96.25 70 TYR A O 1
ATOM 554 N N . ALA A 1 71 ? -14.959 -6.506 14.152 1.00 95.94 71 ALA A N 1
ATOM 555 C CA . ALA A 1 71 ? -14.187 -6.244 15.361 1.00 95.94 71 ALA A CA 1
ATOM 556 C C . ALA A 1 71 ? -14.929 -6.700 16.630 1.00 95.94 71 ALA A C 1
ATOM 558 O O . ALA A 1 71 ? -14.295 -7.190 17.564 1.00 95.94 71 ALA A O 1
ATOM 559 N N . LYS A 1 72 ? -16.262 -6.549 16.675 1.00 97.00 72 LYS A N 1
ATOM 560 C CA . LYS A 1 72 ? -17.097 -7.052 17.775 1.00 97.00 72 LYS A CA 1
ATOM 561 C C . LYS A 1 72 ? -17.101 -8.582 17.814 1.00 97.00 72 LYS A C 1
ATOM 563 O O . LYS A 1 72 ? -16.780 -9.139 18.858 1.00 97.00 72 LYS A O 1
ATOM 568 N N . GLU A 1 73 ? -17.391 -9.234 16.690 1.00 97.06 73 GLU A N 1
ATOM 569 C CA . GLU A 1 73 ? -17.404 -10.701 16.579 1.00 97.06 73 GLU A CA 1
ATOM 570 C C . GLU A 1 73 ? -16.055 -11.303 16.989 1.00 97.06 73 GLU A C 1
ATOM 572 O O . GLU A 1 73 ? -16.016 -12.260 17.754 1.00 97.06 73 GLU A O 1
ATOM 577 N N . PHE A 1 74 ? -14.939 -10.700 16.563 1.00 97.12 74 PHE A N 1
ATOM 578 C CA . PHE A 1 74 ? -13.603 -11.133 16.973 1.00 97.12 74 PHE A CA 1
ATOM 579 C C . PHE A 1 74 ? -13.426 -11.102 18.499 1.00 97.12 74 PHE A C 1
ATOM 581 O O . PHE A 1 74 ? -12.967 -12.079 19.089 1.00 97.12 74 PHE A O 1
ATOM 588 N N . ARG A 1 75 ? -13.813 -10.000 19.153 1.00 97.12 75 ARG A N 1
ATOM 589 C CA . ARG A 1 75 ? -13.719 -9.878 20.616 1.00 97.12 75 ARG A CA 1
ATOM 590 C C . ARG A 1 75 ? -14.590 -10.903 21.338 1.00 97.12 75 ARG A C 1
ATOM 592 O O . ARG A 1 75 ? -14.144 -11.470 22.329 1.00 97.12 75 ARG A O 1
ATOM 599 N N . GLU A 1 76 ? -15.796 -11.160 20.838 1.00 97.06 76 GLU A N 1
ATOM 600 C CA . GLU A 1 76 ? -16.726 -12.138 21.417 1.00 97.06 76 GLU A CA 1
ATOM 601 C C . GLU A 1 76 ? -16.226 -13.579 21.253 1.00 97.06 76 GLU A C 1
ATOM 603 O O . GLU A 1 76 ? -16.227 -14.334 22.222 1.00 97.06 76 GLU A O 1
ATOM 608 N 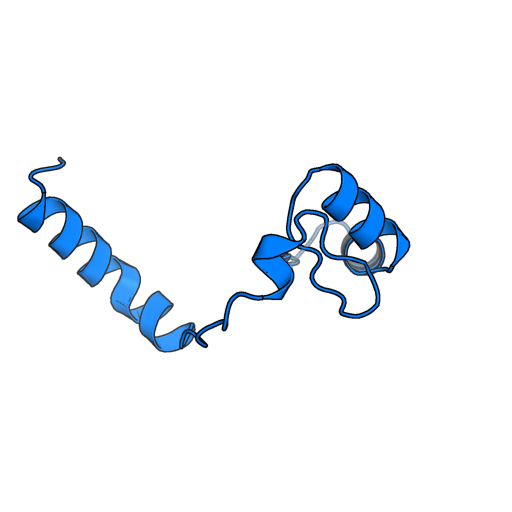N . ILE A 1 77 ? -15.744 -13.945 20.060 1.00 97.62 77 ILE A N 1
ATOM 609 C CA . ILE A 1 77 ? -15.239 -15.294 19.760 1.00 97.62 77 ILE A CA 1
ATOM 610 C C . ILE A 1 77 ? -13.984 -15.606 20.577 1.00 97.62 77 ILE A C 1
ATOM 612 O O . ILE A 1 77 ? -13.859 -16.697 21.130 1.00 97.62 77 ILE A O 1
ATOM 616 N N . PHE A 1 78 ? -13.044 -14.661 20.644 1.00 97.56 78 PHE A N 1
ATOM 617 C CA . PHE A 1 78 ? -11.731 -14.893 21.250 1.00 97.56 78 PHE A CA 1
ATOM 618 C C . PHE A 1 78 ? -11.614 -14.374 22.692 1.00 97.56 78 PHE A C 1
ATOM 620 O O . PHE A 1 78 ? -10.549 -14.491 23.293 1.00 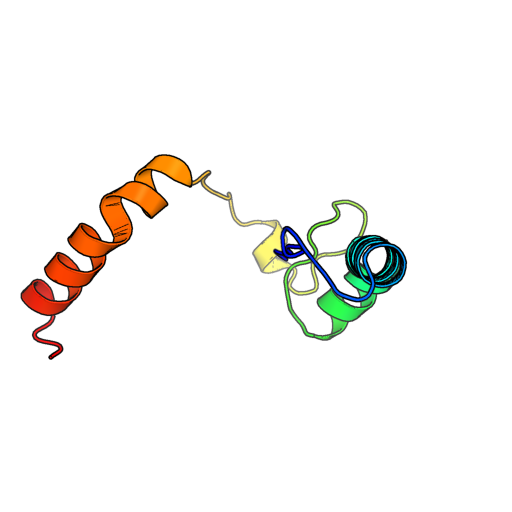97.56 78 PHE A O 1
ATOM 627 N N . GLY A 1 79 ? -12.682 -13.805 23.261 1.00 93.44 79 GLY A N 1
ATOM 628 C CA . GLY A 1 79 ? -12.709 -13.315 24.643 1.00 93.44 79 GLY A CA 1
ATOM 629 C C . GLY A 1 79 ? -11.766 -12.138 24.920 1.00 93.44 79 GLY A C 1
ATOM 630 O O . GLY A 1 79 ? -11.363 -11.930 26.065 1.00 93.44 79 GLY A O 1
ATOM 631 N N . VAL A 1 80 ? -11.388 -11.378 23.888 1.00 90.06 80 VAL A N 1
ATOM 632 C CA . VAL A 1 80 ? -10.446 -10.255 24.001 1.00 90.06 80 VAL A CA 1
ATOM 633 C C . VAL A 1 80 ? -11.237 -8.995 24.352 1.00 90.06 80 VAL A C 1
ATOM 635 O O . VAL A 1 80 ? -12.084 -8.568 23.568 1.00 90.06 80 VAL A O 1
ATOM 638 N N . ARG A 1 81 ? -11.009 -8.436 25.544 1.00 65.00 81 ARG A N 1
ATOM 639 C CA . ARG A 1 81 ? -11.648 -7.188 25.995 1.00 65.00 81 ARG A CA 1
ATOM 640 C C . ARG A 1 81 ? -10.948 -5.964 25.426 1.00 65.00 81 ARG A C 1
ATOM 642 O O . ARG A 1 81 ? -9.700 -5.937 25.482 1.00 65.00 81 ARG A O 1
#

Solvent-accessible surface area (backbone atoms only — not comparable to full-atom values): 5156 Å² total; per-residue (Å²): 116,86,87,84,78,66,96,82,50,99,52,59,68,62,54,49,53,49,51,52,43,53,72,30,71,69,33,28,53,54,40,19,74,72,68,36,75,45,77,52,91,92,50,75,60,66,48,72,71,63,74,72,57,84,83,75,91,73,65,60,67,64,49,62,76,40,43,70,57,53,56,48,52,50,26,67,77,69,69,55,129

pLDDT: mean 94.4, std 4.61, range [65.0, 98.44]